Protein AF-A0A349AZ93-F1 (afdb_monomer_lite)

Structure (mmCIF, N/CA/C/O backbone):
data_AF-A0A349AZ93-F1
#
_entry.id   AF-A0A349AZ93-F1
#
loop_
_atom_site.group_PDB
_atom_site.id
_atom_site.type_symbol
_atom_site.label_atom_id
_atom_site.label_alt_id
_atom_site.label_comp_id
_atom_site.label_asym_id
_atom_site.label_entity_id
_atom_site.label_seq_id
_atom_site.pdbx_PDB_ins_code
_atom_site.Cartn_x
_atom_site.Cartn_y
_atom_site.Cartn_z
_atom_site.occupancy
_atom_site.B_iso_or_equiv
_atom_site.auth_seq_id
_atom_site.auth_comp_id
_atom_site.auth_asym_id
_atom_site.auth_atom_id
_atom_site.pdbx_PDB_model_num
ATOM 1 N N . MET A 1 1 ? -19.477 -4.673 10.430 1.00 82.75 1 MET A N 1
ATOM 2 C CA . MET A 1 1 ? -19.527 -4.876 8.962 1.00 82.75 1 MET A CA 1
ATOM 3 C C . MET A 1 1 ? -18.095 -4.827 8.463 1.00 82.75 1 MET A C 1
ATOM 5 O O . MET A 1 1 ? -17.348 -4.014 8.986 1.00 82.75 1 MET A O 1
ATOM 9 N N . THR A 1 2 ? -17.680 -5.703 7.547 1.00 93.81 2 THR A N 1
ATOM 10 C CA . THR A 1 2 ? -16.310 -5.641 7.009 1.00 93.81 2 THR A CA 1
ATOM 11 C C . THR A 1 2 ? -16.252 -4.599 5.901 1.00 93.81 2 THR A C 1
ATOM 13 O O . THR A 1 2 ? -17.040 -4.666 4.958 1.00 93.81 2 THR A O 1
ATOM 16 N N . SER A 1 3 ? -15.329 -3.650 6.018 1.00 96.88 3 SER A N 1
ATOM 17 C CA . SER A 1 3 ? -15.116 -2.588 5.032 1.00 96.88 3 SER A CA 1
ATOM 18 C C . SER A 1 3 ? -13.897 -2.898 4.163 1.00 96.88 3 SER A C 1
ATOM 20 O O . SER A 1 3 ? -12.938 -3.512 4.626 1.00 96.88 3 SER A O 1
ATOM 22 N N . VAL A 1 4 ? -13.911 -2.458 2.905 1.00 97.25 4 VAL A N 1
ATOM 23 C CA . VAL A 1 4 ? -12.744 -2.545 2.013 1.00 97.25 4 VAL A CA 1
ATOM 24 C C . VAL A 1 4 ? -12.080 -1.177 1.938 1.00 97.25 4 VAL A C 1
ATOM 26 O O . VAL A 1 4 ? -12.723 -0.190 1.580 1.00 97.25 4 VAL A O 1
ATOM 29 N N . MET A 1 5 ? -10.790 -1.124 2.258 1.00 97.38 5 MET A N 1
ATOM 30 C CA . MET A 1 5 ? -9.963 0.070 2.160 1.00 97.38 5 MET A CA 1
ATOM 31 C C . MET A 1 5 ? -9.129 0.017 0.883 1.00 97.38 5 MET A C 1
ATOM 33 O O . MET A 1 5 ? -8.147 -0.717 0.800 1.00 97.38 5 MET A O 1
ATOM 37 N N . TRP A 1 6 ? -9.523 0.804 -0.118 1.00 97.25 6 TRP A N 1
ATOM 38 C CA . TRP A 1 6 ? -8.809 0.876 -1.390 1.00 97.25 6 TRP A CA 1
ATOM 39 C C . TRP A 1 6 ? -7.715 1.947 -1.361 1.00 97.25 6 TRP A C 1
ATOM 41 O O . TRP A 1 6 ? -7.977 3.136 -1.554 1.00 97.25 6 TRP A O 1
ATOM 51 N N . PHE A 1 7 ? -6.477 1.505 -1.172 1.00 96.88 7 PHE A N 1
ATOM 52 C CA . PHE A 1 7 ? -5.284 2.336 -1.269 1.00 96.88 7 PHE A CA 1
ATOM 53 C C . PHE A 1 7 ? -4.950 2.634 -2.736 1.00 96.88 7 PHE A C 1
ATOM 55 O O . PHE A 1 7 ? -4.971 1.735 -3.582 1.00 96.88 7 PHE A O 1
ATOM 62 N N . ARG A 1 8 ? -4.625 3.896 -3.059 1.00 93.94 8 ARG A N 1
ATOM 63 C CA . ARG A 1 8 ? -4.278 4.309 -4.436 1.00 93.94 8 ARG A CA 1
ATOM 64 C C . ARG A 1 8 ? -2.942 5.032 -4.526 1.00 93.94 8 ARG A C 1
ATOM 66 O O . ARG A 1 8 ? -2.007 4.549 -5.143 1.00 93.94 8 ARG A O 1
ATOM 73 N N . ARG A 1 9 ? -2.845 6.236 -3.972 1.00 89.88 9 ARG A N 1
ATOM 74 C CA . ARG A 1 9 ? -1.579 7.008 -3.922 1.00 89.88 9 ARG A CA 1
ATOM 75 C C . ARG A 1 9 ? -1.181 7.360 -2.491 1.00 89.88 9 ARG A C 1
ATOM 77 O O . ARG A 1 9 ? -0.086 7.844 -2.245 1.00 89.88 9 ARG A O 1
ATOM 84 N N . ASP A 1 10 ? -2.090 7.091 -1.575 1.00 94.06 10 ASP A N 1
ATOM 85 C CA . ASP A 1 10 ? -2.098 7.300 -0.142 1.00 94.06 10 ASP A CA 1
ATOM 86 C C . ASP A 1 10 ? -1.711 6.005 0.581 1.00 94.06 10 ASP A C 1
ATOM 88 O O . ASP A 1 10 ? -2.453 5.499 1.413 1.00 94.06 10 ASP A O 1
ATOM 92 N N . LEU A 1 11 ? -0.535 5.458 0.251 1.00 96.25 11 LEU A N 1
ATOM 93 C CA . LEU A 1 11 ? 0.014 4.245 0.875 1.00 96.25 11 LEU A CA 1
ATOM 94 C C . LEU A 1 11 ? 0.498 4.538 2.308 1.00 96.25 11 LEU A C 1
ATOM 96 O O . LEU A 1 11 ? 1.697 4.583 2.574 1.00 96.25 11 LEU A O 1
ATOM 100 N N . ARG A 1 12 ? -0.436 4.831 3.217 1.00 95.88 12 ARG A N 1
ATOM 101 C CA . ARG A 1 12 ? -0.172 5.193 4.615 1.00 95.88 12 ARG A CA 1
ATOM 102 C C . ARG A 1 12 ? -1.282 4.685 5.531 1.00 95.88 12 ARG A C 1
ATOM 104 O O . ARG A 1 12 ? -2.448 4.705 5.151 1.00 95.88 12 ARG A O 1
ATOM 111 N N . LEU A 1 13 ? -0.926 4.317 6.758 1.00 95.94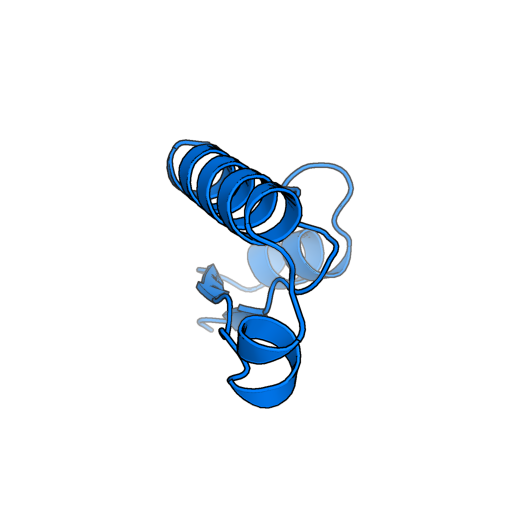 13 LEU A N 1
ATOM 112 C CA . LEU A 1 13 ? -1.899 3.963 7.802 1.00 95.94 13 LEU A CA 1
ATOM 113 C C . LEU A 1 13 ? -2.239 5.163 8.696 1.00 95.94 13 LEU A C 1
ATOM 115 O O . LEU A 1 13 ? -3.392 5.370 9.070 1.00 95.94 13 LEU A O 1
ATOM 119 N N . ASN A 1 14 ? -1.236 5.990 8.999 1.00 96.19 14 ASN A N 1
ATOM 120 C CA . ASN A 1 14 ? -1.398 7.159 9.856 1.00 96.19 14 ASN A CA 1
ATOM 121 C C . ASN A 1 14 ? -2.086 8.311 9.116 1.00 96.19 14 ASN A C 1
ATOM 123 O O . ASN A 1 14 ? -1.865 8.517 7.920 1.00 96.19 14 ASN A O 1
ATOM 127 N N . ASP A 1 15 ? -2.888 9.081 9.856 1.00 96.50 15 ASP A N 1
ATOM 128 C CA . ASP A 1 15 ? -3.628 10.240 9.339 1.00 96.50 15 ASP A CA 1
ATOM 129 C C . ASP A 1 15 ? -4.462 9.901 8.085 1.00 96.50 15 ASP A C 1
ATOM 131 O O . ASP A 1 15 ? -4.473 10.605 7.071 1.00 96.50 15 ASP A O 1
ATOM 135 N N . HIS A 1 16 ? -5.139 8.751 8.114 1.00 96.62 16 HIS A N 1
ATOM 136 C CA . HIS A 1 16 ? -5.961 8.288 7.004 1.00 96.62 16 HIS A CA 1
ATOM 137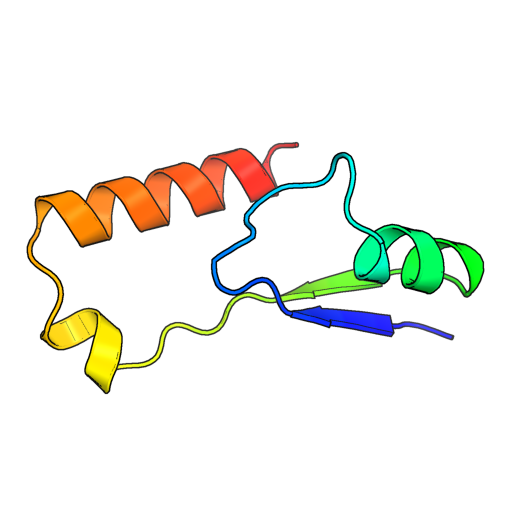 C C . HIS A 1 16 ? -7.445 8.280 7.383 1.00 96.62 16 HIS A C 1
ATOM 139 O O . HIS A 1 16 ? -7.975 7.283 7.862 1.00 96.62 16 HIS A O 1
ATOM 145 N N . ALA A 1 17 ? -8.152 9.382 7.106 1.00 96.38 17 ALA A N 1
ATOM 146 C CA . ALA A 1 17 ? -9.544 9.577 7.533 1.00 96.38 17 ALA A CA 1
ATOM 147 C C . ALA A 1 17 ? -10.498 8.441 7.108 1.00 96.38 17 ALA A C 1
ATOM 149 O O . ALA A 1 17 ? -11.284 7.967 7.923 1.00 96.38 17 ALA A O 1
ATOM 150 N N . ALA A 1 18 ? -10.405 7.965 5.858 1.00 95.75 18 ALA A N 1
ATOM 151 C CA . ALA A 1 18 ? -11.226 6.847 5.376 1.00 95.75 18 ALA A CA 1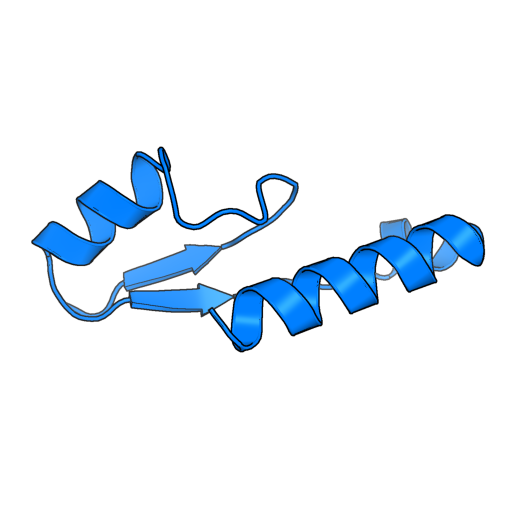
ATOM 152 C C . ALA A 1 18 ? -10.953 5.535 6.135 1.00 95.75 18 ALA A C 1
ATOM 154 O O . ALA A 1 18 ? -11.896 4.855 6.531 1.00 95.75 18 ALA A O 1
ATOM 155 N N . LEU A 1 19 ? -9.679 5.215 6.388 1.00 96.75 19 LEU A N 1
ATOM 156 C CA . LEU A 1 19 ? -9.280 4.044 7.166 1.00 96.75 19 LEU A CA 1
ATOM 157 C C . LEU A 1 19 ? -9.749 4.156 8.620 1.00 96.75 1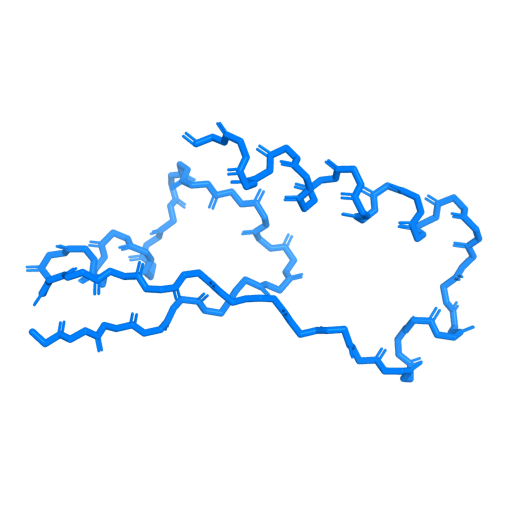9 LEU A C 1
ATOM 159 O O . LEU A 1 19 ? -10.324 3.205 9.138 1.00 96.75 19 LEU A O 1
ATOM 163 N N . ALA A 1 20 ? -9.569 5.319 9.254 1.00 97.00 20 ALA A N 1
ATOM 164 C CA . ALA A 1 20 ? -10.018 5.563 10.623 1.00 97.00 20 ALA A CA 1
ATOM 165 C C . ALA A 1 20 ? -11.533 5.349 10.758 1.00 97.00 20 ALA A C 1
ATOM 167 O O . ALA A 1 20 ? -11.982 4.593 11.614 1.00 97.00 20 ALA A O 1
ATOM 168 N N . ARG A 1 21 ? -12.320 5.926 9.841 1.00 96.69 21 ARG A N 1
ATOM 169 C CA . ARG A 1 21 ? -13.777 5.731 9.795 1.00 96.69 21 ARG A CA 1
ATOM 170 C C . ARG A 1 21 ? -14.171 4.279 9.540 1.00 96.69 21 ARG A C 1
ATOM 172 O O . ARG A 1 21 ? -15.111 3.790 10.153 1.00 96.69 21 ARG A O 1
ATOM 179 N N . ALA A 1 22 ? -13.469 3.580 8.651 1.00 96.81 22 ALA A N 1
ATOM 180 C CA . ALA A 1 22 ? -13.745 2.173 8.384 1.00 96.81 22 ALA A CA 1
ATOM 181 C C . ALA A 1 22 ? -13.476 1.306 9.626 1.00 96.81 22 ALA A C 1
ATOM 183 O O . ALA A 1 22 ? -14.313 0.472 9.974 1.00 96.81 22 ALA A O 1
ATOM 184 N N . ALA A 1 23 ? -12.369 1.558 10.331 1.00 96.31 23 ALA A N 1
ATOM 185 C CA . ALA A 1 23 ? -11.985 0.840 11.544 1.00 96.31 23 ALA A CA 1
ATOM 186 C C . ALA A 1 23 ? -12.976 1.046 12.706 1.00 96.31 23 ALA A C 1
ATOM 188 O O . ALA A 1 23 ? -13.168 0.134 13.507 1.00 96.31 23 ALA A O 1
ATOM 189 N N . GLU A 1 24 ? -13.672 2.189 12.765 1.00 96.81 24 GLU A N 1
ATOM 190 C CA . GLU A 1 24 ? -14.765 2.427 13.726 1.00 96.81 24 GLU A CA 1
ATOM 191 C C . GLU A 1 24 ? -15.965 1.470 13.507 1.00 96.81 24 GLU A C 1
ATOM 193 O O . GLU A 1 24 ? -16.729 1.214 14.436 1.00 96.81 24 GLU A O 1
ATOM 198 N N . THR A 1 25 ? -16.141 0.909 12.301 1.00 95.19 25 THR A N 1
ATOM 199 C CA . THR A 1 25 ? -17.308 0.072 11.927 1.00 95.19 25 THR A CA 1
ATOM 200 C C . THR A 1 25 ? -17.060 -1.444 11.960 1.00 95.19 25 THR A C 1
ATOM 202 O O . THR A 1 25 ? -18.008 -2.241 11.849 1.00 95.19 25 THR A O 1
ATOM 205 N N . GLY A 1 26 ? -15.799 -1.860 12.107 1.00 95.94 26 GLY A N 1
ATOM 206 C CA . GLY A 1 26 ? -15.386 -3.262 12.139 1.00 95.94 26 GLY A CA 1
ATOM 207 C C . GLY A 1 26 ? -14.090 -3.541 11.368 1.00 95.94 26 GLY A C 1
ATOM 208 O O . GLY A 1 26 ? -13.323 -2.620 11.088 1.00 95.94 26 GLY A O 1
ATOM 209 N N . PRO A 1 27 ? -13.826 -4.818 11.029 1.00 97.19 27 PRO A N 1
ATOM 210 C CA . PRO A 1 27 ? -12.626 -5.216 10.300 1.00 97.19 27 PRO A CA 1
ATOM 211 C C . PRO A 1 27 ? -12.494 -4.507 8.951 1.00 97.19 27 PRO A C 1
ATOM 213 O O . PRO A 1 27 ? -13.484 -4.294 8.244 1.00 97.19 27 PRO A O 1
ATOM 216 N N . VAL A 1 28 ? -11.255 -4.199 8.573 1.00 97.56 28 VAL A N 1
ATOM 217 C CA . VAL A 1 28 ? -10.932 -3.516 7.320 1.00 97.56 28 VAL A CA 1
ATOM 218 C C . VAL A 1 28 ? -9.998 -4.386 6.490 1.00 97.56 28 VAL A C 1
ATOM 220 O O . VAL A 1 28 ? -8.942 -4.793 6.963 1.00 97.56 28 VAL A O 1
ATOM 223 N N . LEU A 1 29 ? -10.381 -4.655 5.245 1.00 96.75 29 LEU A N 1
ATOM 224 C CA . LEU A 1 29 ? -9.537 -5.329 4.266 1.00 96.75 29 LEU A CA 1
ATOM 225 C C . LEU A 1 29 ? -8.813 -4.286 3.410 1.00 96.75 29 LEU A C 1
ATOM 227 O O . LEU A 1 29 ? -9.461 -3.560 2.655 1.00 96.75 29 LEU A O 1
ATOM 231 N N . GLY A 1 30 ? -7.486 -4.222 3.504 1.00 96.69 30 GLY A N 1
ATOM 232 C CA . GLY A 1 30 ? -6.665 -3.405 2.610 1.00 96.69 30 GLY A CA 1
ATOM 233 C C . GLY A 1 30 ? -6.629 -3.978 1.191 1.00 96.69 30 GLY A C 1
ATOM 234 O O . GLY A 1 30 ? -6.426 -5.175 1.004 1.00 96.69 30 GLY A O 1
ATOM 235 N N . LEU A 1 31 ? -6.820 -3.122 0.189 1.00 97.06 31 LEU A N 1
ATOM 236 C CA . LEU A 1 31 ? -6.783 -3.471 -1.228 1.00 97.06 31 LEU A CA 1
ATOM 237 C C . LEU A 1 31 ? -5.974 -2.429 -1.999 1.00 97.06 31 LEU A C 1
ATOM 239 O O . LEU A 1 31 ? -6.210 -1.230 -1.875 1.00 97.06 31 LEU A O 1
ATOM 243 N N . PHE A 1 32 ? -5.084 -2.894 -2.870 1.00 97.62 32 PHE A N 1
ATOM 244 C CA . PHE A 1 32 ? -4.467 -2.084 -3.912 1.00 97.62 32 PHE A CA 1
ATOM 245 C C . PHE A 1 32 ? -4.712 -2.755 -5.264 1.00 97.62 32 PHE A C 1
ATOM 247 O O . PHE A 1 32 ? -4.556 -3.967 -5.394 1.00 97.62 32 PHE A O 1
ATOM 254 N N . VAL A 1 33 ? -5.089 -1.974 -6.276 1.00 96.75 33 VAL A N 1
ATOM 255 C CA . VAL A 1 33 ? -5.355 -2.485 -7.627 1.00 96.75 33 VAL A CA 1
ATOM 256 C C . VAL A 1 33 ? -4.254 -2.009 -8.563 1.00 96.75 33 VAL A C 1
ATOM 258 O O . VAL A 1 33 ? -4.070 -0.805 -8.749 1.00 96.75 33 VAL A O 1
ATOM 261 N N . ILE A 1 34 ? -3.537 -2.954 -9.173 1.00 95.75 34 ILE A N 1
ATOM 262 C CA . ILE A 1 34 ? -2.586 -2.662 -10.247 1.00 95.75 34 ILE A CA 1
ATOM 263 C C . ILE A 1 34 ? -3.377 -2.510 -11.546 1.00 95.75 34 ILE A C 1
ATOM 265 O O . ILE A 1 34 ? -3.861 -3.488 -12.109 1.00 95.75 34 ILE A O 1
ATOM 269 N N . ASP A 1 35 ? -3.504 -1.272 -12.015 1.00 95.06 35 ASP A N 1
ATOM 270 C CA . ASP A 1 35 ? -4.087 -0.957 -13.319 1.00 95.06 35 ASP A CA 1
ATOM 271 C C . ASP A 1 35 ? -3.029 -1.163 -14.425 1.00 95.06 35 ASP A C 1
ATOM 273 O O . ASP A 1 35 ? -2.007 -0.463 -14.401 1.00 95.06 35 ASP A O 1
ATOM 277 N N . PRO A 1 36 ? -3.248 -2.064 -15.405 1.00 96.06 36 PRO A N 1
ATOM 278 C CA . PRO A 1 36 ? -2.303 -2.301 -16.499 1.00 96.06 36 PRO A CA 1
ATOM 279 C C . PRO A 1 36 ? -1.951 -1.033 -17.286 1.00 96.06 36 PRO A C 1
ATOM 281 O O . PRO A 1 36 ? -0.792 -0.807 -17.620 1.00 96.06 36 PRO A O 1
ATOM 284 N N . HIS A 1 37 ? -2.913 -0.132 -17.505 1.00 95.50 37 HIS A N 1
ATOM 285 C CA . HIS A 1 37 ? -2.688 1.106 -18.246 1.00 95.50 37 HIS A CA 1
ATOM 286 C C . HIS A 1 37 ? -1.708 2.047 -17.535 1.00 95.50 37 HIS A C 1
ATOM 288 O O . HIS A 1 37 ? -0.939 2.763 -18.183 1.00 95.50 37 HIS A O 1
ATOM 294 N N . LEU A 1 38 ? -1.729 2.064 -16.200 1.00 93.06 38 LEU A N 1
ATOM 295 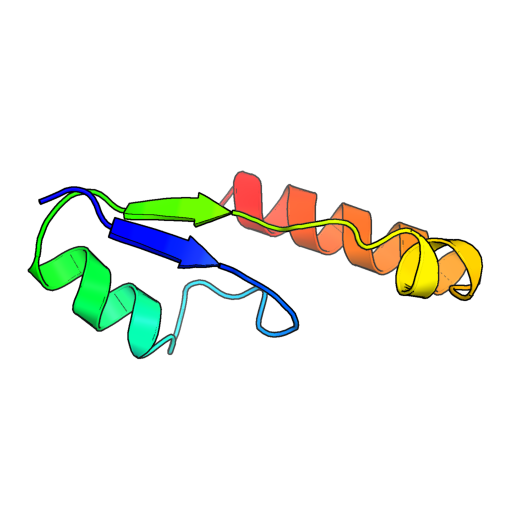C CA . LEU A 1 38 ? -0.799 2.850 -15.388 1.00 93.06 38 LEU A CA 1
ATOM 296 C C . LEU A 1 38 ? 0.529 2.118 -15.176 1.00 93.06 38 LEU A C 1
ATOM 298 O O . LEU A 1 38 ? 1.587 2.754 -15.146 1.00 93.06 38 LEU A O 1
ATOM 302 N N . TRP A 1 39 ? 0.474 0.796 -15.027 1.00 95.75 39 TRP A N 1
ATOM 303 C CA . TRP A 1 39 ? 1.632 -0.063 -14.818 1.00 95.75 39 TRP A CA 1
ATOM 304 C C . TRP A 1 39 ? 2.555 -0.076 -16.035 1.00 95.75 39 TRP A C 1
ATOM 306 O O . TRP A 1 39 ? 3.746 0.211 -15.899 1.00 95.75 39 TRP A O 1
ATOM 316 N N . ASP A 1 40 ? 2.001 -0.300 -17.225 1.00 96.69 40 ASP A N 1
ATOM 317 C CA . ASP A 1 40 ? 2.766 -0.428 -18.469 1.00 96.69 40 ASP A CA 1
ATOM 318 C C . ASP A 1 40 ? 3.400 0.902 -18.893 1.00 96.69 40 ASP A C 1
ATOM 320 O O . ASP A 1 40 ? 4.479 0.937 -19.482 1.00 96.69 40 ASP A O 1
ATOM 324 N N . LYS A 1 41 ? 2.772 2.026 -18.524 1.00 96.81 41 LYS A N 1
ATOM 325 C CA . LYS A 1 41 ? 3.313 3.377 -18.737 1.00 96.81 41 LYS A CA 1
ATOM 326 C C . LYS A 1 41 ? 4.355 3.794 -17.696 1.00 96.81 41 LYS A C 1
ATOM 328 O O . LYS A 1 41 ? 4.968 4.853 -17.833 1.00 96.81 41 LYS A O 1
ATOM 333 N N . SER A 1 42 ? 4.553 3.013 -16.634 1.00 95.81 42 SER A N 1
ATOM 334 C CA . SER A 1 42 ? 5.469 3.359 -15.548 1.00 95.81 42 SER A CA 1
ATOM 335 C C . SER A 1 42 ? 6.875 2.810 -15.793 1.00 95.81 42 SER A C 1
ATOM 337 O O . SER A 1 42 ? 7.098 1.604 -15.916 1.00 95.81 42 SER A O 1
ATOM 339 N N . GLY A 1 43 ? 7.867 3.705 -15.779 1.00 97.75 43 GLY A N 1
ATOM 340 C CA . GLY A 1 43 ? 9.280 3.325 -15.841 1.00 97.75 43 GLY A CA 1
ATOM 341 C C . GLY A 1 43 ? 9.700 2.396 -14.693 1.00 97.75 43 GLY A C 1
ATOM 342 O O . GLY A 1 43 ? 9.057 2.346 -13.642 1.00 97.75 43 GLY A O 1
ATOM 343 N N . ALA A 1 44 ? 10.808 1.671 -14.882 1.00 97.69 44 ALA A N 1
ATOM 344 C CA . ALA A 1 44 ? 11.283 0.651 -13.940 1.00 97.69 44 ALA A CA 1
ATOM 345 C C . ALA A 1 44 ? 11.438 1.176 -12.500 1.00 97.69 44 ALA A C 1
ATOM 347 O O . ALA A 1 44 ? 10.948 0.549 -11.565 1.00 97.69 44 ALA A O 1
ATOM 348 N N . VAL A 1 45 ? 12.030 2.365 -12.326 1.00 97.94 45 VAL A N 1
ATOM 349 C CA . VAL A 1 45 ? 12.212 2.995 -11.004 1.00 97.94 45 VAL A CA 1
ATOM 350 C C . VAL A 1 45 ? 10.875 3.208 -10.295 1.00 97.94 45 VAL A C 1
ATOM 352 O O . VAL A 1 45 ? 10.731 2.866 -9.125 1.00 97.94 45 VAL A O 1
ATOM 355 N N . ARG A 1 46 ? 9.865 3.715 -11.012 1.00 96.12 46 ARG A N 1
ATOM 356 C CA . ARG A 1 46 ? 8.537 3.972 -10.445 1.00 96.12 46 ARG A CA 1
ATOM 357 C C . ARG A 1 46 ? 7.847 2.680 -10.011 1.00 96.12 46 ARG A C 1
ATOM 359 O O . ARG A 1 46 ? 7.243 2.660 -8.943 1.00 96.12 46 ARG A O 1
ATOM 366 N N . ARG A 1 47 ? 7.955 1.614 -10.810 1.00 97.25 47 ARG A N 1
ATOM 367 C CA . ARG A 1 47 ? 7.396 0.295 -10.470 1.00 97.25 47 ARG A CA 1
ATOM 368 C C . ARG A 1 47 ? 8.060 -0.295 -9.228 1.00 97.25 47 ARG A C 1
ATOM 370 O O . ARG A 1 47 ? 7.358 -0.743 -8.331 1.00 97.25 47 ARG A O 1
ATOM 377 N N . VAL A 1 48 ? 9.389 -0.223 -9.135 1.00 98.06 48 VAL A N 1
ATOM 378 C CA . VAL A 1 48 ? 10.134 -0.701 -7.958 1.00 98.06 48 VAL A CA 1
ATOM 379 C C . VAL A 1 48 ? 9.781 0.099 -6.705 1.00 98.06 48 VAL A C 1
ATOM 381 O O . VAL A 1 48 ? 9.539 -0.502 -5.663 1.00 98.06 48 VAL A O 1
ATOM 384 N N . CYS A 1 49 ? 9.712 1.432 -6.788 1.00 97.56 49 CYS A N 1
ATOM 385 C CA . CYS A 1 49 ? 9.271 2.252 -5.657 1.00 97.56 49 CYS A CA 1
ATOM 386 C C . CYS A 1 49 ? 7.857 1.878 -5.203 1.00 97.56 49 CYS A C 1
ATOM 388 O O . CYS A 1 49 ? 7.652 1.702 -4.009 1.00 97.56 49 CYS A O 1
ATOM 390 N N . LEU A 1 50 ? 6.910 1.713 -6.135 1.00 96.94 50 LEU A N 1
ATOM 391 C CA . LEU A 1 50 ? 5.543 1.310 -5.801 1.00 96.94 50 LEU A CA 1
ATOM 392 C C . LEU A 1 50 ? 5.514 -0.036 -5.071 1.00 96.94 50 LEU A C 1
ATOM 394 O O . LEU A 1 50 ? 4.923 -0.116 -4.001 1.00 96.94 50 LEU A O 1
ATOM 398 N N . LEU A 1 51 ? 6.165 -1.066 -5.620 1.00 97.00 51 LEU A N 1
ATOM 399 C CA . LEU A 1 51 ? 6.185 -2.394 -5.003 1.00 97.00 51 LEU A CA 1
ATOM 400 C C . LEU A 1 51 ? 6.803 -2.356 -3.602 1.00 97.00 51 LEU A C 1
ATOM 402 O O . LEU A 1 51 ? 6.190 -2.849 -2.668 1.00 97.00 51 LEU A O 1
ATOM 406 N N . ARG A 1 52 ? 7.936 -1.664 -3.420 1.00 98.12 52 ARG A N 1
ATOM 407 C CA . ARG A 1 52 ? 8.555 -1.499 -2.093 1.00 98.12 52 ARG A CA 1
ATOM 408 C C . ARG A 1 52 ? 7.644 -0.787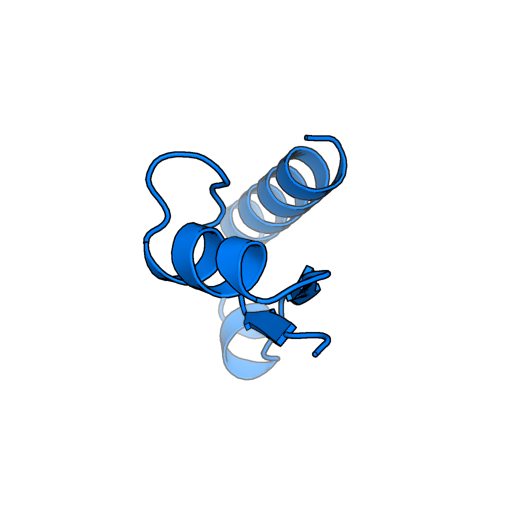 -1.096 1.00 98.12 52 ARG A C 1
ATOM 410 O O . ARG A 1 52 ? 7.631 -1.141 0.075 1.00 98.12 52 ARG A O 1
ATOM 417 N N . SER A 1 53 ? 6.906 0.232 -1.537 1.00 97.62 53 SER A N 1
ATOM 418 C CA . SER A 1 53 ? 5.937 0.915 -0.676 1.00 97.62 53 SER A CA 1
ATOM 419 C C . SER A 1 53 ? 4.742 0.028 -0.327 1.00 97.62 53 SER A C 1
ATOM 421 O O . SER A 1 53 ? 4.220 0.152 0.774 1.00 97.62 53 SER A O 1
ATOM 423 N N . LEU A 1 54 ? 4.310 -0.853 -1.235 1.00 97.25 54 LEU A N 1
ATOM 424 C CA . LEU A 1 54 ? 3.251 -1.827 -0.960 1.00 97.25 54 LEU A CA 1
ATOM 425 C C . LEU A 1 54 ? 3.721 -2.917 0.007 1.00 97.25 54 LEU A C 1
ATOM 427 O O . LEU A 1 54 ? 2.982 -3.232 0.933 1.00 97.25 54 LEU A O 1
ATOM 431 N N . ASP A 1 55 ? 4.946 -3.422 -0.152 1.00 97.62 55 ASP A N 1
ATOM 432 C CA . ASP A 1 55 ? 5.550 -4.375 0.785 1.00 97.62 55 ASP A CA 1
ATOM 433 C C . ASP A 1 55 ? 5.654 -3.756 2.187 1.00 97.62 55 ASP A C 1
ATOM 435 O O . ASP A 1 55 ? 5.164 -4.328 3.157 1.00 97.62 55 ASP A O 1
ATOM 439 N N . ALA A 1 56 ? 6.180 -2.529 2.287 1.00 97.56 56 ALA A N 1
ATOM 440 C CA . ALA A 1 56 ? 6.277 -1.809 3.557 1.00 97.56 56 ALA A CA 1
ATOM 441 C C . ALA A 1 56 ? 4.905 -1.522 4.195 1.00 97.56 56 ALA A C 1
ATOM 443 O O . ALA A 1 56 ? 4.788 -1.515 5.415 1.00 97.56 56 ALA A O 1
ATOM 444 N N . LEU A 1 57 ? 3.865 -1.279 3.388 1.00 96.81 57 LEU A N 1
ATOM 445 C CA . LEU A 1 57 ? 2.499 -1.101 3.886 1.00 96.81 57 LEU A CA 1
ATOM 446 C C . LEU A 1 57 ? 1.905 -2.417 4.407 1.00 96.81 57 LEU A C 1
ATOM 448 O O . LEU A 1 57 ? 1.101 -2.383 5.328 1.00 96.81 57 LEU A O 1
ATOM 452 N N . ASN A 1 58 ? 2.271 -3.552 3.809 1.00 95.94 58 ASN A N 1
ATOM 453 C CA . ASN A 1 58 ? 1.776 -4.872 4.194 1.00 95.94 58 ASN A CA 1
ATOM 454 C C . ASN A 1 58 ? 2.445 -5.417 5.469 1.00 95.94 58 ASN A C 1
ATOM 456 O O . ASN A 1 58 ? 1.862 -6.252 6.154 1.00 95.94 58 ASN A O 1
ATOM 460 N N . GLU A 1 59 ? 3.665 -4.971 5.772 1.00 96.44 59 GLU A N 1
ATOM 461 C CA . GLU A 1 59 ? 4.393 -5.328 6.999 1.00 96.44 59 GLU A CA 1
ATOM 462 C C . GLU A 1 59 ? 4.036 -4.453 8.215 1.00 96.44 59 GLU A C 1
ATOM 464 O O . GLU A 1 59 ? 4.381 -4.819 9.340 1.00 96.44 59 GLU A O 1
ATOM 469 N N . ALA A 1 60 ? 3.392 -3.302 7.993 1.00 89.81 60 ALA A N 1
ATOM 470 C CA . ALA A 1 60 ? 3.018 -2.334 9.028 1.00 89.81 60 ALA A CA 1
ATOM 471 C C . ALA A 1 60 ? 1.722 -2.714 9.761 1.00 89.81 60 ALA A C 1
ATOM 473 O O . ALA A 1 60 ? 1.684 -2.509 10.997 1.00 89.81 60 ALA A O 1
#

Foldseek 3Di:
DEEEDEDEPCLDDPPDPVNVVRVVVPHYHYDYDDDCVVVVPDDPVRNVVVVVSVVVSVVD

Sequence (60 aa):
MTSVMWFRRDLRLNDHAALARAAETGPVLGLFVIDPHLWDKSGAVRRVCLLRSLDALNEA

pLDDT: mean 96.08, std 2.35, range [82.75, 98.12]

Secondary structure (DSSP, 8-state):
-PEEEEESS---STT-HHHHHHHHHS-EEEEE---HHHHHTS-HHHHHHHHHHHHHHHH-

Radius of gyration: 13.06 Å; chains: 1; bounding box: 32×16×32 Å